Protein AF-A0A645HBT3-F1 (afdb_monomer_lite)

Radius of gyration: 22.71 Å; chains: 1; bounding box: 51×39×69 Å

Foldseek 3Di:
DDDPDPDVVNVVVVVVVLVVLLVVLLVVLVVLCVVCLLPALVVSLVVQLVVCVVVPDDNVSSNVNSVVDDGDPVSNLVSLLVLLVVLLVVQVVPDDDPVSLVSSLVSVVVVVDDSVSSVVSVVVVVVVVD

Sequence (130 aa):
MRKRGIEEKDLKSLHFKETKELEKAKTLLSSLERRYSKYKYLEKKQHIYSNLVSHGFTSEIASSVSSLIKADSKQESNVLAKDFAKAYTRLSSKYDGRELYDKVIKSLLQKGYKYQEIKKKIEEKVNETN

Structure (mmCIF, N/CA/C/O backbone):
data_AF-A0A645HBT3-F1
#
_entry.id   AF-A0A645HBT3-F1
#
loop_
_atom_site.group_PDB
_atom_site.id
_atom_site.type_symbol
_atom_site.label_atom_id
_atom_site.label_alt_id
_atom_site.label_comp_id
_atom_site.label_asym_id
_atom_site.label_entity_id
_atom_site.label_seq_id
_atom_site.pdbx_PDB_ins_code
_atom_site.Cartn_x
_atom_site.Cartn_y
_atom_site.Cartn_z
_atom_site.occupancy
_atom_site.B_iso_or_equiv
_atom_site.auth_seq_id
_atom_site.auth_comp_id
_atom_site.auth_asym_id
_atom_site.auth_atom_id
_atom_site.pdbx_PDB_model_num
ATOM 1 N N . MET A 1 1 ? 28.242 -28.534 -41.576 1.00 47.12 1 MET A N 1
ATOM 2 C CA . MET A 1 1 ? 28.073 -27.752 -40.332 1.00 47.12 1 MET A CA 1
ATOM 3 C C . MET A 1 1 ? 28.415 -26.290 -40.601 1.00 47.12 1 MET A C 1
ATOM 5 O O . MET A 1 1 ? 29.584 -25.967 -40.743 1.00 47.12 1 MET A O 1
ATOM 9 N N . ARG A 1 2 ? 27.416 -25.412 -40.743 1.00 44.00 2 ARG A N 1
ATOM 10 C CA . ARG A 1 2 ? 27.607 -23.953 -40.812 1.00 44.00 2 ARG A CA 1
ATOM 11 C C . ARG A 1 2 ? 26.613 -23.327 -39.841 1.00 44.00 2 ARG A C 1
ATOM 13 O O . ARG A 1 2 ? 25.414 -23.315 -40.106 1.00 44.00 2 ARG A O 1
ATOM 20 N N . LYS A 1 3 ? 27.122 -22.918 -38.677 1.00 51.72 3 LYS A N 1
ATOM 21 C CA . LYS A 1 3 ? 26.393 -22.146 -37.667 1.00 51.72 3 LYS A CA 1
ATOM 22 C C . LYS A 1 3 ? 25.863 -20.893 -38.371 1.00 51.72 3 LYS A C 1
ATOM 24 O O . LYS A 1 3 ? 26.666 -20.119 -38.882 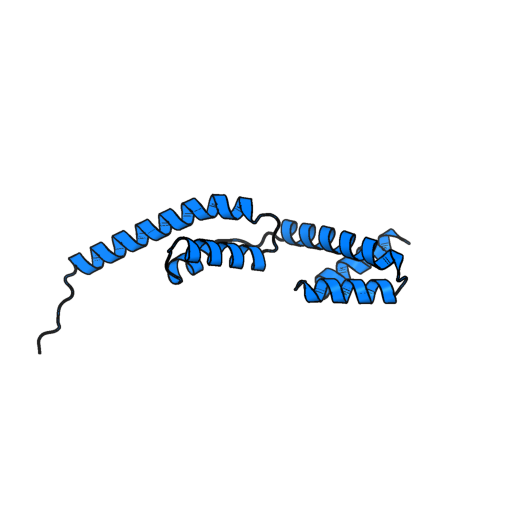1.00 51.72 3 LYS A O 1
ATOM 29 N N . ARG A 1 4 ? 24.537 -20.746 -38.487 1.00 52.22 4 ARG A N 1
ATOM 30 C CA . ARG A 1 4 ? 23.904 -19.542 -39.048 1.00 52.22 4 ARG A CA 1
ATOM 31 C C . ARG A 1 4 ? 24.253 -18.377 -38.124 1.00 52.22 4 ARG A C 1
ATOM 33 O O . ARG A 1 4 ? 23.683 -18.254 -37.045 1.00 52.22 4 ARG A O 1
ATOM 40 N N . GLY A 1 5 ? 25.275 -17.624 -38.519 1.00 55.16 5 GLY A N 1
ATOM 41 C CA . GLY A 1 5 ? 25.756 -16.451 -37.813 1.00 55.16 5 GLY A CA 1
ATOM 42 C C . GLY A 1 5 ? 24.712 -15.355 -37.899 1.00 55.16 5 GLY A C 1
ATOM 43 O O . GLY A 1 5 ? 24.502 -14.784 -38.963 1.00 55.16 5 GLY A O 1
ATOM 44 N N . ILE A 1 6 ? 24.058 -15.086 -36.775 1.00 60.44 6 ILE A N 1
ATOM 45 C CA . ILE A 1 6 ? 23.549 -13.748 -36.499 1.00 60.44 6 ILE A CA 1
ATOM 46 C C . ILE A 1 6 ? 24.796 -12.860 -36.495 1.00 60.44 6 ILE A C 1
ATOM 48 O O . ILE A 1 6 ? 25.729 -13.127 -35.733 1.00 60.44 6 ILE A O 1
ATOM 52 N N . GLU A 1 7 ? 24.875 -11.895 -37.408 1.00 64.81 7 GLU A N 1
ATOM 53 C CA . GLU A 1 7 ? 26.040 -11.024 -37.487 1.00 64.81 7 GLU A CA 1
ATOM 54 C C . GLU A 1 7 ? 26.133 -10.179 -36.207 1.00 64.81 7 GLU A C 1
ATOM 56 O O . GLU A 1 7 ? 25.129 -9.713 -35.668 1.00 64.81 7 GLU A O 1
ATOM 61 N N . GLU A 1 8 ? 27.347 -9.941 -35.709 1.00 61.72 8 GLU A N 1
ATOM 62 C CA . GLU A 1 8 ? 27.581 -9.170 -34.477 1.00 61.72 8 GLU A CA 1
ATOM 63 C C . GLU A 1 8 ? 26.972 -7.751 -34.535 1.00 61.72 8 GLU A C 1
ATOM 65 O O . GLU A 1 8 ? 26.625 -7.162 -33.508 1.00 61.72 8 GLU A O 1
ATOM 70 N N . LYS A 1 9 ? 26.773 -7.217 -35.748 1.00 61.03 9 LYS A N 1
ATOM 71 C CA . LYS A 1 9 ? 26.072 -5.951 -36.010 1.00 61.03 9 LYS A CA 1
ATOM 72 C C . LYS A 1 9 ? 24.587 -5.994 -35.620 1.00 61.03 9 LYS A C 1
ATOM 74 O O . LYS A 1 9 ? 24.072 -5.002 -35.106 1.00 61.03 9 LYS A O 1
ATOM 79 N N . ASP A 1 10 ? 23.920 -7.132 -35.809 1.00 66.88 10 ASP A N 1
ATOM 80 C CA . ASP A 1 10 ? 22.494 -7.298 -35.516 1.00 66.88 10 ASP A CA 1
ATOM 81 C C . ASP A 1 10 ? 22.280 -7.373 -34.001 1.00 66.88 10 ASP A C 1
ATOM 83 O O . ASP A 1 10 ? 21.393 -6.713 -33.459 1.00 66.88 10 ASP A O 1
ATOM 87 N N . LEU A 1 11 ? 23.178 -8.077 -33.301 1.00 62.28 11 LEU A N 1
ATOM 88 C CA . LEU A 1 11 ? 23.230 -8.124 -31.836 1.00 62.28 11 LEU A CA 1
ATOM 89 C C . LEU A 1 11 ? 23.459 -6.731 -31.228 1.00 62.28 11 LEU A C 1
ATOM 91 O O . LEU A 1 11 ? 22.751 -6.338 -30.301 1.00 62.28 11 LEU A O 1
ATOM 95 N N . LYS A 1 12 ? 24.398 -5.946 -31.777 1.00 67.50 12 LYS A N 1
ATOM 96 C CA . LYS A 1 12 ? 24.655 -4.566 -31.326 1.00 67.50 12 LYS A CA 1
ATOM 97 C C . LYS A 1 12 ? 23.457 -3.642 -31.565 1.00 67.50 12 LYS A C 1
ATOM 99 O O . LYS A 1 12 ? 23.144 -2.824 -30.703 1.00 67.50 12 LYS A O 1
ATOM 104 N N . SER A 1 13 ? 22.765 -3.786 -32.696 1.00 65.94 13 SER A N 1
ATOM 105 C CA . SER A 1 13 ? 21.581 -2.980 -33.026 1.00 65.94 13 SER A CA 1
ATOM 106 C C . SER A 1 13 ? 20.397 -3.279 -32.097 1.00 65.94 13 SER A C 1
ATOM 108 O O . SER A 1 13 ? 19.757 -2.358 -31.584 1.00 65.94 13 SER A O 1
ATOM 110 N N . LEU A 1 14 ? 20.155 -4.561 -31.802 1.00 68.75 14 LEU A N 1
ATOM 111 C CA . LEU A 1 14 ? 19.145 -5.000 -30.835 1.00 68.75 14 LEU A CA 1
ATOM 112 C C . LEU A 1 14 ? 19.423 -4.440 -29.434 1.00 68.75 14 LEU A C 1
ATOM 114 O O . LEU A 1 14 ? 18.541 -3.828 -28.834 1.00 68.75 14 LEU A O 1
ATOM 118 N N . HIS A 1 15 ? 20.660 -4.561 -28.952 1.00 70.38 15 HIS A N 1
ATOM 119 C CA . HIS A 1 15 ? 21.035 -4.080 -27.621 1.00 70.38 15 HIS A CA 1
ATOM 120 C C . HIS A 1 15 ? 20.966 -2.545 -27.506 1.00 70.38 15 HIS A C 1
ATOM 122 O O . HIS A 1 15 ? 20.514 -1.986 -26.504 1.00 70.38 15 HIS A O 1
ATOM 128 N N . PHE A 1 16 ? 21.346 -1.826 -28.565 1.00 69.69 16 PHE A N 1
ATOM 129 C CA . PHE A 1 16 ? 21.194 -0.371 -28.639 1.00 69.69 16 PHE A CA 1
ATOM 130 C C . PHE A 1 16 ? 19.724 0.081 -28.630 1.00 69.69 16 PHE A C 1
ATOM 132 O O . PHE A 1 16 ? 19.386 1.130 -28.076 1.00 69.69 16 PHE A O 1
ATOM 139 N N . LYS A 1 17 ? 18.822 -0.699 -29.233 1.00 79.19 17 LYS A N 1
ATOM 140 C CA . LYS A 1 17 ? 17.383 -0.423 -29.192 1.00 79.19 17 LYS A CA 1
ATOM 141 C C . LYS A 1 17 ? 16.807 -0.662 -27.793 1.00 79.19 17 LYS A C 1
ATOM 143 O O . LYS A 1 17 ? 16.102 0.205 -27.280 1.00 79.19 17 LYS A O 1
ATOM 148 N N . GLU A 1 18 ? 17.153 -1.784 -27.169 1.00 75.06 18 GLU A N 1
ATOM 149 C CA . GLU A 1 18 ? 16.704 -2.161 -25.823 1.00 75.06 18 GLU A CA 1
ATOM 150 C C . GLU A 1 18 ? 17.134 -1.129 -24.766 1.00 75.06 18 GLU A C 1
ATOM 152 O O . GLU A 1 18 ? 16.321 -0.657 -23.971 1.00 75.06 18 GLU A O 1
ATOM 157 N N . THR A 1 19 ? 18.392 -0.683 -24.819 1.00 79.69 19 THR A N 1
ATOM 158 C CA . THR A 1 19 ? 18.905 0.374 -23.929 1.00 79.69 19 THR A CA 1
ATOM 159 C C . THR A 1 19 ? 18.142 1.693 -24.085 1.00 79.69 19 THR A C 1
ATOM 161 O O . THR A 1 19 ? 17.802 2.327 -23.086 1.00 79.69 19 THR A O 1
ATOM 164 N N . LYS A 1 20 ? 17.784 2.095 -25.311 1.00 87.00 20 LYS A N 1
ATOM 165 C CA . LYS A 1 20 ? 16.950 3.288 -25.541 1.00 87.00 20 LYS A CA 1
ATOM 166 C C . LYS A 1 20 ? 15.529 3.143 -25.001 1.00 87.00 20 LYS A C 1
ATOM 168 O O . LYS A 1 20 ? 14.975 4.119 -24.493 1.00 87.00 20 LYS A O 1
ATOM 173 N N . GLU A 1 21 ? 14.913 1.974 -25.141 1.00 87.94 21 GLU A N 1
ATOM 174 C CA . GLU A 1 21 ? 13.568 1.716 -24.612 1.00 87.94 21 GLU A CA 1
ATOM 175 C C . GLU A 1 21 ? 13.558 1.726 -23.080 1.00 87.94 21 GLU A C 1
ATOM 177 O O . GLU A 1 21 ? 12.664 2.327 -22.481 1.00 87.94 21 GLU A O 1
ATOM 182 N N . LEU A 1 22 ? 14.596 1.173 -22.448 1.00 89.25 22 LEU A N 1
ATOM 183 C CA . LEU A 1 22 ? 14.770 1.226 -21.000 1.00 89.25 22 LEU A CA 1
ATOM 184 C C . LEU A 1 22 ? 14.896 2.667 -20.486 1.00 89.25 22 LEU A C 1
ATOM 186 O O . LEU A 1 22 ? 14.225 3.033 -19.521 1.00 89.25 22 LEU A O 1
ATOM 190 N N . GLU A 1 23 ? 15.712 3.503 -21.131 1.00 89.69 23 GLU A N 1
ATOM 191 C CA . GLU A 1 23 ? 15.852 4.910 -20.739 1.00 89.69 23 GLU A CA 1
ATOM 192 C C . GLU A 1 23 ? 14.529 5.676 -20.888 1.00 89.69 23 GLU A C 1
ATOM 194 O O . GLU A 1 23 ? 14.132 6.403 -19.979 1.00 89.69 23 GLU A O 1
ATOM 199 N N . LYS A 1 24 ? 13.770 5.446 -21.968 1.00 91.81 24 LYS A N 1
ATOM 200 C CA . LYS A 1 24 ? 12.420 6.022 -22.127 1.00 91.81 24 LYS A CA 1
ATOM 201 C C . LYS A 1 24 ? 11.449 5.565 -21.034 1.00 91.81 24 LYS A C 1
ATOM 203 O O . LYS A 1 24 ? 10.655 6.359 -20.537 1.00 91.81 24 LYS A O 1
ATOM 208 N N . ALA A 1 25 ? 11.497 4.297 -20.639 1.00 91.75 25 ALA A N 1
ATOM 209 C CA . ALA A 1 25 ? 10.661 3.799 -19.552 1.00 91.75 25 ALA A CA 1
ATOM 210 C C . ALA A 1 25 ? 11.052 4.427 -18.198 1.00 91.75 25 ALA A C 1
ATOM 212 O O . ALA A 1 25 ? 10.177 4.767 -17.398 1.00 91.75 25 ALA A O 1
ATOM 213 N N . LYS A 1 26 ? 12.350 4.657 -17.953 1.00 91.50 26 LYS A N 1
ATOM 214 C CA . LYS A 1 26 ? 12.840 5.364 -16.756 1.00 91.50 26 LYS A CA 1
ATOM 215 C C . LYS A 1 26 ? 12.420 6.833 -16.721 1.00 91.50 26 LYS A C 1
ATOM 217 O O . LYS A 1 26 ? 12.075 7.328 -15.650 1.00 91.50 26 LYS A O 1
ATOM 222 N N . THR A 1 27 ? 12.405 7.541 -17.851 1.00 92.12 27 THR A N 1
ATOM 223 C CA . THR A 1 27 ? 11.915 8.930 -17.855 1.00 92.12 27 THR A CA 1
ATOM 224 C C . THR A 1 27 ? 10.431 8.988 -17.494 1.00 92.12 27 THR A C 1
ATOM 226 O O . THR A 1 27 ? 10.035 9.807 -16.661 1.00 92.12 27 THR A O 1
ATOM 229 N N . LEU A 1 28 ? 9.621 8.059 -18.016 1.00 91.62 28 LEU A N 1
ATOM 230 C CA . LEU A 1 28 ? 8.207 7.929 -17.652 1.00 91.62 28 LEU A CA 1
ATOM 231 C C . LEU A 1 28 ? 8.004 7.570 -16.178 1.00 91.62 28 LEU A C 1
ATOM 233 O O . LEU A 1 28 ? 7.082 8.111 -15.560 1.00 91.62 28 LEU A O 1
ATOM 237 N N . LEU A 1 29 ? 8.865 6.723 -15.600 1.00 92.00 29 LEU A N 1
ATOM 238 C CA . LEU A 1 29 ? 8.782 6.308 -14.197 1.00 92.00 29 LEU A CA 1
ATOM 239 C C . LEU A 1 29 ? 8.619 7.510 -13.260 1.00 92.00 29 LEU A C 1
ATOM 241 O O . LEU A 1 29 ? 7.709 7.496 -12.438 1.00 92.00 29 LEU A O 1
ATOM 245 N N . SER A 1 30 ? 9.407 8.574 -13.436 1.00 89.12 30 SER A N 1
ATOM 246 C CA . SER A 1 30 ? 9.332 9.785 -12.600 1.00 89.12 30 SER A CA 1
ATOM 247 C C . SER A 1 30 ? 7.913 10.379 -12.511 1.00 89.12 30 SER A C 1
ATOM 249 O O . SER A 1 30 ? 7.417 10.719 -11.433 1.00 89.12 30 SER A O 1
ATOM 251 N N . SER A 1 31 ? 7.208 10.440 -13.643 1.00 91.19 31 SER A N 1
ATOM 252 C CA . SER A 1 31 ? 5.836 10.945 -13.722 1.00 91.19 31 SER A CA 1
ATOM 253 C C . SER A 1 31 ? 4.823 9.981 -13.096 1.00 91.19 31 SER A C 1
ATOM 255 O O . SER A 1 31 ? 3.880 10.405 -12.417 1.00 91.19 31 SER A O 1
ATOM 257 N N . LEU A 1 32 ? 5.037 8.675 -13.278 1.00 90.75 32 LEU A N 1
ATOM 258 C CA . LEU A 1 32 ? 4.173 7.633 -12.740 1.00 90.75 32 LEU A CA 1
ATOM 259 C C . LEU A 1 32 ? 4.334 7.499 -11.224 1.00 90.75 32 LEU A C 1
ATOM 261 O O . LEU A 1 32 ? 3.342 7.316 -10.523 1.00 90.75 32 LEU A O 1
ATOM 265 N N . GLU A 1 33 ? 5.543 7.668 -10.691 1.00 88.88 33 GLU A N 1
ATOM 266 C CA 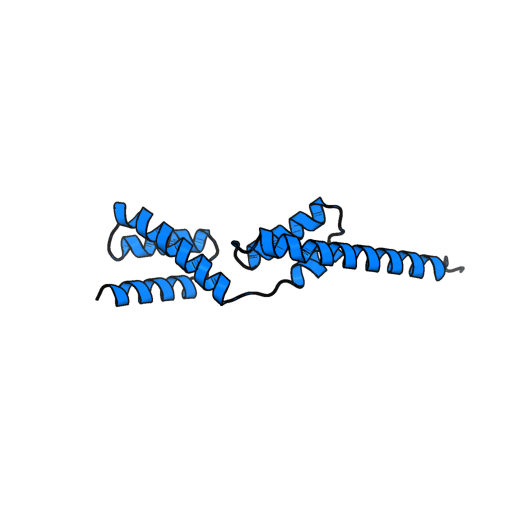. GLU A 1 33 ? 5.781 7.669 -9.250 1.00 88.88 33 GLU A CA 1
ATOM 267 C C . GLU A 1 33 ? 5.009 8.778 -8.546 1.00 88.88 33 GLU A C 1
ATOM 269 O O . GLU A 1 33 ? 4.407 8.540 -7.497 1.00 88.88 33 GLU A O 1
ATOM 274 N N . ARG A 1 34 ? 4.963 9.971 -9.149 1.00 88.50 34 ARG A N 1
ATOM 275 C CA . ARG A 1 34 ? 4.152 11.077 -8.640 1.00 88.50 34 ARG A CA 1
ATOM 276 C C . ARG A 1 34 ? 2.661 10.762 -8.736 1.00 88.50 34 ARG A C 1
ATOM 278 O O . ARG A 1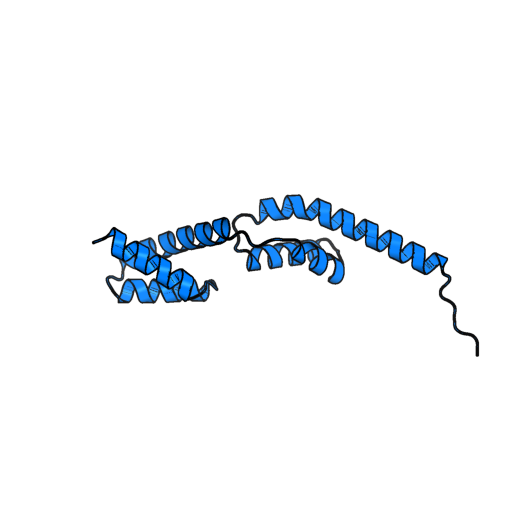 34 ? 1.933 10.968 -7.762 1.00 88.50 34 ARG A O 1
ATOM 285 N N . ARG A 1 35 ? 2.204 10.239 -9.879 1.00 89.88 35 ARG A N 1
ATOM 286 C CA . ARG A 1 35 ? 0.796 9.871 -10.118 1.00 89.88 35 ARG A CA 1
ATOM 287 C C . ARG A 1 35 ? 0.292 8.846 -9.102 1.00 89.88 35 ARG A C 1
ATOM 289 O O . ARG A 1 35 ? -0.804 9.002 -8.569 1.00 89.88 35 ARG A O 1
ATOM 296 N N . TYR A 1 36 ? 1.102 7.832 -8.812 1.00 89.31 36 TYR A N 1
ATOM 297 C CA . TYR A 1 36 ? 0.742 6.725 -7.929 1.00 89.31 36 TYR A CA 1
ATOM 298 C C . TYR A 1 36 ? 1.286 6.875 -6.497 1.00 89.31 36 TYR A C 1
ATOM 300 O O . TYR A 1 36 ? 1.270 5.921 -5.729 1.00 89.31 36 TYR A O 1
ATOM 308 N N . SER A 1 37 ? 1.706 8.079 -6.098 1.00 85.31 37 SER A N 1
ATOM 309 C CA . SER A 1 37 ? 2.263 8.383 -4.763 1.00 85.31 37 SER A CA 1
ATOM 310 C C . SER A 1 37 ? 1.319 8.115 -3.583 1.00 85.31 37 SER A C 1
ATOM 312 O O . SER A 1 37 ? 1.757 8.047 -2.438 1.00 85.31 37 SER A O 1
ATOM 314 N N . LYS A 1 38 ? 0.013 7.996 -3.845 1.00 83.56 38 LYS A N 1
ATOM 315 C CA . LYS A 1 38 ? -1.015 7.724 -2.828 1.00 83.56 38 LYS A CA 1
ATOM 316 C C . LYS A 1 38 ? -1.257 6.233 -2.587 1.00 83.56 38 LYS A C 1
ATOM 318 O O . LYS A 1 38 ? -1.954 5.899 -1.633 1.00 83.56 38 LYS A O 1
ATOM 323 N N . TYR A 1 39 ? -0.764 5.373 -3.473 1.00 85.25 39 TYR A N 1
ATOM 324 C CA . TYR A 1 39 ? -0.967 3.931 -3.394 1.00 85.25 39 TYR A CA 1
ATOM 325 C C . TYR A 1 39 ? 0.086 3.298 -2.493 1.00 85.25 39 TYR A C 1
ATOM 327 O O . TYR A 1 39 ? 1.169 3.851 -2.309 1.00 85.25 39 TYR A O 1
ATOM 335 N N . LYS A 1 40 ? -0.223 2.117 -1.955 1.00 85.00 40 LYS A N 1
ATOM 336 C CA . LYS A 1 40 ? 0.768 1.328 -1.215 1.00 85.00 40 LYS A CA 1
ATOM 337 C C . LYS A 1 40 ? 1.891 0.885 -2.143 1.00 85.00 40 LYS A C 1
ATOM 339 O O . LYS A 1 40 ? 1.678 0.756 -3.345 1.00 85.00 40 LYS A O 1
ATOM 344 N N . TYR A 1 41 ? 3.048 0.552 -1.597 1.00 87.44 41 TYR A N 1
ATOM 345 C CA . TYR A 1 41 ? 4.238 0.147 -2.335 1.00 87.44 41 TYR A CA 1
ATOM 346 C C . TYR A 1 41 ? 3.948 -0.945 -3.375 1.00 87.44 41 TYR A C 1
ATOM 348 O O . TYR A 1 41 ? 4.287 -0.795 -4.550 1.00 87.44 41 TYR A O 1
ATOM 356 N N . LEU A 1 42 ? 3.269 -2.021 -2.962 1.00 86.75 42 LEU A N 1
ATOM 357 C CA . LEU A 1 42 ? 2.941 -3.136 -3.854 1.00 86.75 42 LEU A CA 1
ATOM 358 C C . LEU A 1 42 ? 1.960 -2.732 -4.961 1.00 86.75 42 LEU A C 1
ATOM 360 O O . LEU A 1 42 ? 2.146 -3.121 -6.111 1.00 86.75 42 LEU A O 1
ATOM 364 N N . GLU A 1 43 ? 0.943 -1.936 -4.634 1.00 88.38 43 GLU A N 1
ATOM 365 C CA . GLU A 1 43 ? -0.029 -1.435 -5.612 1.00 88.38 43 GLU A CA 1
ATOM 366 C C . GLU A 1 43 ? 0.624 -0.442 -6.574 1.00 88.38 43 GLU A C 1
ATOM 368 O O . GLU A 1 43 ? 0.443 -0.543 -7.781 1.00 88.38 43 GLU A O 1
ATOM 373 N N . LYS A 1 44 ? 1.446 0.478 -6.062 1.00 90.81 44 LYS A N 1
ATOM 374 C CA . LYS A 1 44 ? 2.240 1.429 -6.843 1.00 90.81 44 LYS A CA 1
ATOM 375 C C . LYS A 1 44 ? 3.124 0.683 -7.843 1.00 90.81 44 LYS A C 1
ATOM 377 O O . LYS A 1 44 ? 3.114 1.021 -9.025 1.00 90.81 44 LYS A O 1
ATOM 382 N N . LYS A 1 45 ? 3.835 -0.361 -7.399 1.00 92.38 45 LYS A N 1
ATOM 383 C CA . LYS A 1 45 ? 4.664 -1.208 -8.269 1.00 92.38 45 LYS A CA 1
ATOM 384 C C . LYS A 1 45 ? 3.839 -1.875 -9.371 1.00 92.38 45 LYS A C 1
ATOM 386 O O . LYS A 1 45 ? 4.222 -1.806 -10.538 1.00 92.38 45 LYS A O 1
ATOM 391 N N . GLN A 1 46 ? 2.691 -2.457 -9.022 1.00 93.06 46 GLN A N 1
ATOM 392 C CA . GLN A 1 46 ? 1.790 -3.100 -9.985 1.00 93.06 46 GLN A CA 1
ATOM 393 C C . GLN A 1 46 ? 1.184 -2.109 -10.987 1.00 93.06 46 GLN A C 1
ATOM 395 O O . GLN A 1 46 ? 1.179 -2.375 -12.188 1.00 93.06 46 GLN A O 1
ATOM 400 N N . HIS A 1 47 ? 0.720 -0.947 -10.525 1.00 93.75 47 HIS A N 1
ATOM 401 C CA . HIS A 1 47 ? 0.169 0.094 -11.389 1.00 93.75 47 HIS A CA 1
ATOM 402 C C . HIS A 1 47 ? 1.213 0.637 -12.359 1.00 93.75 47 HIS A C 1
ATOM 404 O O . HIS A 1 47 ? 0.903 0.841 -13.530 1.00 93.75 47 HIS A O 1
ATOM 410 N N . ILE A 1 48 ? 2.453 0.833 -11.905 1.00 93.75 48 ILE A N 1
ATOM 411 C CA . ILE A 1 48 ? 3.549 1.272 -12.773 1.00 93.75 48 ILE A CA 1
ATOM 412 C C . ILE A 1 48 ? 3.882 0.199 -13.809 1.00 93.75 48 ILE A C 1
ATOM 414 O O . ILE A 1 48 ? 3.975 0.522 -14.989 1.00 93.75 48 ILE A O 1
ATOM 418 N N . TYR A 1 49 ? 3.980 -1.070 -13.402 1.00 96.06 49 TYR A N 1
ATOM 419 C CA . TYR A 1 49 ? 4.180 -2.186 -14.328 1.00 96.06 49 TYR A CA 1
ATOM 420 C C . TYR A 1 49 ? 3.089 -2.233 -15.411 1.00 96.06 49 TYR A C 1
ATOM 422 O O . TYR A 1 49 ? 3.390 -2.197 -16.602 1.00 96.06 49 TYR A O 1
ATOM 430 N N . SER A 1 50 ? 1.817 -2.245 -15.003 1.00 94.94 50 SER A N 1
ATOM 431 C CA . SER A 1 50 ? 0.669 -2.295 -15.919 1.00 94.94 50 SER A CA 1
ATOM 432 C C . SER A 1 50 ? 0.623 -1.079 -16.851 1.00 94.94 50 SER A C 1
ATOM 434 O O . SER A 1 50 ? 0.324 -1.203 -18.043 1.00 94.94 50 SER A O 1
ATOM 436 N N . ASN A 1 51 ? 0.978 0.103 -16.341 1.00 95.94 51 ASN A N 1
ATOM 437 C CA . ASN A 1 51 ? 1.055 1.309 -17.152 1.00 95.94 51 ASN A CA 1
ATOM 438 C C . ASN A 1 51 ? 2.159 1.219 -18.218 1.00 95.94 51 ASN A C 1
ATOM 440 O O . ASN A 1 51 ? 1.911 1.573 -19.363 1.00 95.94 51 ASN A O 1
ATOM 444 N N . LEU A 1 52 ? 3.340 0.693 -17.888 1.00 94.38 52 LEU A N 1
ATOM 445 C CA . LEU A 1 52 ? 4.415 0.506 -18.867 1.00 94.38 52 LEU A CA 1
ATOM 446 C C . LEU A 1 52 ? 4.025 -0.524 -19.940 1.00 94.38 52 LEU A C 1
ATOM 448 O O . LEU A 1 52 ? 4.169 -0.257 -21.130 1.00 94.38 52 LEU A O 1
ATOM 452 N N . VAL A 1 53 ? 3.439 -1.658 -19.551 1.00 95.12 53 VAL A N 1
ATOM 453 C CA . VAL A 1 53 ? 2.973 -2.666 -20.521 1.00 95.12 53 VAL A CA 1
ATOM 454 C C . VAL A 1 53 ? 1.913 -2.084 -21.463 1.00 95.12 53 VAL A C 1
ATOM 456 O O . VAL A 1 53 ? 2.005 -2.255 -22.675 1.00 95.12 53 VAL A O 1
ATOM 459 N N . SER A 1 54 ? 0.945 -1.324 -20.939 1.00 93.44 54 SER A N 1
ATOM 460 C CA . SER A 1 54 ? -0.076 -0.662 -21.774 1.00 93.44 54 SER A CA 1
ATOM 461 C C . SER A 1 54 ? 0.480 0.429 -22.698 1.00 93.44 54 SER A C 1
ATOM 463 O O . SER A 1 54 ? -0.144 0.726 -23.712 1.00 93.44 54 SER A O 1
ATOM 465 N N . HIS A 1 55 ? 1.659 0.986 -22.404 1.00 91.56 55 HIS A N 1
ATOM 466 C CA . HIS A 1 55 ? 2.379 1.906 -23.298 1.00 91.56 55 HIS A CA 1
ATOM 467 C C . HIS A 1 55 ? 3.274 1.183 -24.321 1.00 91.56 55 HIS A C 1
ATOM 469 O O . HIS A 1 55 ? 4.003 1.838 -25.064 1.00 91.56 55 HIS A O 1
ATOM 475 N N . GLY A 1 56 ? 3.217 -0.151 -24.382 1.00 90.38 56 GLY A N 1
ATOM 476 C CA . GLY A 1 56 ? 3.922 -0.959 -25.377 1.00 90.38 56 GLY A CA 1
ATOM 477 C C . GLY A 1 56 ? 5.343 -1.365 -24.987 1.00 90.38 56 GLY A C 1
ATOM 478 O O . GLY A 1 56 ? 6.064 -1.891 -25.830 1.00 90.38 56 GLY A O 1
ATOM 479 N N . PHE A 1 57 ? 5.762 -1.151 -23.734 1.00 93.31 57 PHE A N 1
ATOM 480 C CA . PHE A 1 57 ? 7.037 -1.684 -23.250 1.00 93.31 57 PHE A CA 1
ATOM 481 C C . PHE A 1 57 ? 6.937 -3.197 -23.022 1.00 93.31 57 PHE A C 1
ATO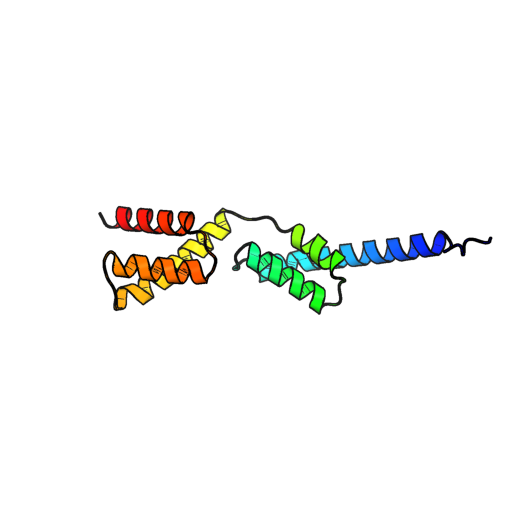M 483 O O . PHE A 1 57 ? 5.930 -3.698 -22.519 1.00 93.31 57 PHE A O 1
ATOM 490 N N . THR A 1 58 ? 8.011 -3.923 -23.335 1.00 93.69 58 THR A N 1
ATOM 491 C CA . THR A 1 58 ? 8.127 -5.362 -23.047 1.00 93.69 58 THR A CA 1
ATOM 492 C C . THR A 1 58 ? 7.982 -5.642 -21.551 1.00 93.69 58 THR A C 1
ATOM 494 O O . THR A 1 58 ? 8.374 -4.814 -20.717 1.00 93.69 58 THR A O 1
ATOM 497 N N . SER A 1 59 ? 7.506 -6.835 -21.199 1.00 92.38 59 SER A N 1
ATOM 498 C CA . SER A 1 59 ? 7.369 -7.267 -19.807 1.00 92.38 59 SER A CA 1
ATOM 499 C C . SER A 1 59 ? 8.691 -7.222 -19.031 1.00 92.38 59 SER A C 1
ATOM 501 O O . SER A 1 59 ? 8.670 -6.881 -17.847 1.00 92.38 59 SER A O 1
ATOM 503 N N . GLU A 1 60 ? 9.833 -7.491 -19.672 1.00 91.81 60 GLU A N 1
ATOM 504 C CA . GLU A 1 60 ? 11.166 -7.422 -19.060 1.00 91.81 60 GLU A CA 1
ATOM 505 C C . GLU A 1 60 ? 11.526 -5.989 -18.642 1.00 91.81 60 GLU A C 1
ATOM 507 O O . GLU A 1 60 ? 11.869 -5.745 -17.480 1.00 91.81 60 GLU A O 1
ATOM 512 N N . ILE A 1 61 ? 11.385 -5.019 -19.555 1.00 92.62 61 ILE A N 1
ATOM 513 C CA . ILE A 1 61 ? 11.625 -3.593 -19.275 1.00 92.62 61 ILE A CA 1
ATOM 514 C C . ILE A 1 61 ? 10.660 -3.091 -18.195 1.00 92.62 61 ILE A C 1
ATOM 516 O O . ILE A 1 61 ? 11.090 -2.461 -17.228 1.00 92.62 61 ILE A O 1
ATOM 520 N N . ALA A 1 62 ? 9.366 -3.410 -18.303 1.00 93.62 62 ALA A N 1
ATOM 521 C CA . ALA A 1 62 ? 8.368 -3.004 -17.314 1.00 93.62 62 ALA A CA 1
ATOM 522 C C . ALA A 1 62 ? 8.673 -3.573 -15.914 1.00 93.62 62 ALA A C 1
ATOM 524 O O . ALA A 1 62 ? 8.563 -2.866 -14.906 1.00 93.62 62 ALA A O 1
ATOM 525 N N . SER A 1 63 ? 9.101 -4.836 -15.835 1.00 93.31 63 SER A N 1
ATOM 526 C CA . SER A 1 63 ? 9.511 -5.480 -14.581 1.00 93.31 63 SER A CA 1
ATOM 527 C C . SER A 1 63 ? 10.770 -4.835 -13.994 1.00 93.31 63 SER A C 1
ATOM 529 O O . SER A 1 63 ? 10.810 -4.507 -12.803 1.00 93.31 63 SER A O 1
ATOM 531 N N . SER A 1 64 ? 11.764 -4.566 -14.842 1.00 92.44 64 SER A N 1
ATOM 532 C CA . SER A 1 64 ? 13.028 -3.934 -14.455 1.00 92.44 64 SER A CA 1
ATOM 533 C C . SER A 1 64 ? 12.796 -2.536 -13.886 1.00 92.44 64 SER A C 1
ATOM 535 O O . SER A 1 64 ? 13.255 -2.227 -12.790 1.00 92.44 64 SER A O 1
ATOM 537 N N . VAL A 1 65 ? 12.009 -1.711 -14.582 1.00 92.81 65 VAL A N 1
ATOM 538 C CA . VAL A 1 65 ? 11.719 -0.326 -14.188 1.00 92.81 65 VAL A CA 1
ATOM 539 C C . VAL A 1 65 ? 10.823 -0.262 -12.955 1.00 92.81 65 VAL A C 1
ATOM 541 O O . VAL A 1 65 ? 11.122 0.482 -12.024 1.00 92.81 65 VAL A O 1
ATOM 544 N N . SER A 1 66 ? 9.757 -1.065 -12.886 1.00 91.62 66 SER A N 1
ATOM 545 C CA . SER A 1 66 ? 8.895 -1.102 -11.693 1.00 91.62 66 SER A CA 1
ATOM 546 C C . SER A 1 66 ? 9.639 -1.601 -10.445 1.00 91.62 66 SER A C 1
ATOM 548 O O . SER A 1 66 ? 9.298 -1.226 -9.325 1.00 91.62 66 SER A O 1
ATOM 550 N N . SER A 1 67 ? 10.691 -2.407 -10.603 1.00 91.56 67 SER A N 1
ATOM 551 C CA . SER A 1 67 ? 11.524 -2.862 -9.483 1.00 91.56 67 SER A CA 1
ATOM 552 C C . SER A 1 67 ? 12.480 -1.796 -8.943 1.00 91.56 67 SER A C 1
ATOM 554 O O . SER A 1 67 ? 12.969 -1.956 -7.829 1.00 91.56 67 SER A O 1
ATOM 556 N N . LEU A 1 68 ? 12.691 -0.687 -9.663 1.00 90.88 68 LEU A N 1
ATOM 557 C CA . LEU A 1 68 ? 13.462 0.463 -9.168 1.00 90.88 68 LEU A CA 1
ATOM 558 C C . LEU A 1 68 ? 12.718 1.248 -8.079 1.00 90.88 68 LEU A C 1
ATOM 560 O O . LEU A 1 68 ? 13.337 2.019 -7.343 1.00 90.88 68 LEU A O 1
ATOM 564 N N . ILE A 1 69 ? 11.399 1.058 -7.963 1.00 89.25 69 ILE A N 1
ATOM 565 C CA . ILE A 1 69 ? 10.587 1.711 -6.938 1.00 89.25 69 ILE A CA 1
ATOM 566 C C . ILE A 1 69 ? 10.999 1.174 -5.571 1.00 89.25 69 ILE A C 1
ATOM 568 O O . ILE A 1 69 ? 11.026 -0.039 -5.332 1.00 89.25 69 ILE A O 1
ATOM 572 N N . LYS A 1 70 ? 11.251 2.096 -4.645 1.00 85.88 70 LYS A N 1
ATOM 573 C CA . LYS A 1 70 ? 11.566 1.778 -3.253 1.00 85.88 70 LYS A CA 1
ATOM 574 C C . LYS A 1 70 ? 10.319 1.859 -2.385 1.00 85.88 70 LYS A C 1
ATOM 576 O O . LYS A 1 70 ? 9.443 2.694 -2.612 1.00 85.88 70 LYS A O 1
ATOM 581 N N . ALA A 1 71 ? 10.257 0.982 -1.389 1.00 82.19 71 ALA A N 1
ATOM 582 C CA . ALA A 1 71 ? 9.269 1.092 -0.330 1.00 82.19 71 ALA A CA 1
ATOM 583 C C . ALA A 1 71 ? 9.589 2.325 0.522 1.00 82.19 71 ALA A C 1
ATOM 585 O O . ALA A 1 71 ? 10.721 2.494 0.973 1.00 82.19 71 ALA A O 1
ATOM 586 N N . ASP A 1 72 ? 8.587 3.170 0.739 1.00 84.12 72 ASP A N 1
ATOM 587 C CA . ASP A 1 72 ? 8.662 4.296 1.663 1.00 84.12 72 ASP A CA 1
ATOM 588 C C . ASP A 1 72 ? 7.814 3.950 2.889 1.00 84.12 72 ASP A C 1
ATOM 590 O O . ASP A 1 72 ? 6.586 4.036 2.872 1.00 84.12 72 ASP A O 1
ATOM 594 N N . SER A 1 73 ? 8.480 3.533 3.963 1.00 81.69 73 SER A N 1
ATOM 595 C CA . SER A 1 73 ? 7.835 3.121 5.212 1.00 81.69 73 SER A CA 1
ATOM 596 C C . SER A 1 73 ? 7.000 4.235 5.852 1.00 81.69 73 SER A C 1
ATOM 598 O O . SER A 1 73 ? 5.974 3.955 6.475 1.00 81.69 73 SER A O 1
ATOM 600 N N . LYS A 1 74 ? 7.381 5.506 5.668 1.00 84.25 74 LYS A N 1
ATOM 601 C CA . LYS A 1 74 ? 6.605 6.649 6.160 1.00 84.25 74 LYS A CA 1
ATOM 602 C C . LYS A 1 74 ? 5.328 6.812 5.344 1.00 84.25 74 LYS A C 1
ATOM 604 O O . LYS A 1 74 ? 4.260 7.045 5.911 1.00 84.25 74 LYS A O 1
ATOM 609 N N . GLN A 1 75 ? 5.417 6.671 4.025 1.00 84.00 75 GLN A N 1
ATOM 610 C CA . GLN A 1 75 ? 4.251 6.722 3.149 1.00 84.00 75 GLN A CA 1
ATOM 611 C C . GLN A 1 75 ? 3.292 5.549 3.396 1.00 84.00 75 GLN A C 1
ATOM 613 O O . GLN A 1 75 ? 2.088 5.788 3.494 1.00 84.00 75 GLN A O 1
ATOM 618 N N . GLU A 1 76 ? 3.798 4.326 3.570 1.00 85.12 76 GLU A N 1
ATOM 619 C CA . GLU A 1 76 ? 2.983 3.149 3.916 1.00 85.12 76 GLU A CA 1
ATOM 620 C C . GLU A 1 76 ? 2.213 3.370 5.222 1.00 85.12 76 GLU A C 1
ATOM 622 O O . GLU A 1 76 ? 0.992 3.212 5.266 1.00 85.12 76 GLU A O 1
ATOM 627 N N . SER A 1 77 ? 2.912 3.829 6.265 1.00 86.94 77 SER A N 1
ATOM 628 C CA . SER A 1 77 ? 2.306 4.140 7.562 1.00 86.94 77 SER A CA 1
ATOM 629 C C . SER A 1 77 ? 1.231 5.228 7.447 1.00 86.94 77 SER A C 1
ATOM 631 O O . SER A 1 77 ? 0.132 5.090 7.987 1.00 86.94 77 SER A O 1
ATOM 633 N N . ASN A 1 78 ? 1.487 6.283 6.665 1.00 89.50 78 ASN A N 1
ATOM 634 C CA . ASN A 1 78 ? 0.520 7.357 6.431 1.00 89.50 78 ASN A CA 1
ATOM 635 C C . ASN A 1 78 ? -0.734 6.880 5.684 1.00 89.50 78 ASN A C 1
ATOM 637 O O . ASN A 1 78 ? -1.844 7.332 5.981 1.00 89.50 78 ASN A O 1
ATOM 641 N N . VAL A 1 79 ? -0.574 6.003 4.690 1.00 89.81 79 VAL A N 1
ATOM 642 C CA . VAL A 1 79 ? -1.700 5.446 3.929 1.00 89.81 79 VAL A CA 1
ATOM 643 C C . VAL A 1 79 ? -2.526 4.511 4.813 1.00 89.81 79 VAL A C 1
ATOM 645 O O . VAL A 1 79 ? -3.748 4.670 4.863 1.00 89.81 79 VAL A O 1
ATOM 648 N N . LEU A 1 80 ? -1.874 3.648 5.602 1.00 92.31 80 LEU A N 1
ATOM 649 C CA . LEU A 1 80 ? -2.539 2.821 6.610 1.00 92.31 80 LEU A CA 1
ATOM 650 C C . LEU A 1 80 ? -3.306 3.676 7.622 1.00 92.31 80 LEU A C 1
ATOM 652 O O . LEU A 1 80 ? -4.473 3.402 7.881 1.00 92.31 80 LEU A O 1
ATOM 656 N N . ALA A 1 81 ? -2.702 4.738 8.160 1.00 92.50 81 ALA A N 1
ATOM 657 C CA . ALA A 1 81 ? -3.357 5.614 9.130 1.00 92.50 81 ALA A CA 1
ATOM 658 C C . ALA A 1 81 ? -4.627 6.271 8.559 1.00 92.50 81 ALA A C 1
ATOM 660 O O . ALA A 1 81 ? -5.665 6.305 9.221 1.00 92.50 81 ALA A O 1
ATOM 661 N N . LYS A 1 82 ? -4.580 6.742 7.305 1.00 93.06 82 LYS A N 1
ATOM 662 C CA . LYS A 1 82 ? -5.752 7.311 6.617 1.00 93.06 82 LYS A CA 1
ATOM 663 C C . LYS A 1 82 ? -6.848 6.276 6.395 1.00 93.06 82 LYS A C 1
ATOM 665 O O . LYS A 1 82 ? -8.027 6.574 6.584 1.00 93.06 82 LYS A O 1
ATOM 670 N N . ASP A 1 83 ? -6.473 5.077 5.967 1.00 94.12 83 ASP A N 1
ATOM 671 C CA . ASP A 1 83 ? -7.419 3.991 5.737 1.00 94.12 83 ASP A CA 1
ATOM 672 C C . ASP A 1 83 ? -8.037 3.472 7.033 1.00 94.12 83 ASP A C 1
ATOM 674 O O . ASP A 1 83 ? -9.239 3.196 7.060 1.00 94.12 83 ASP A O 1
ATOM 678 N N . PHE A 1 84 ? -7.242 3.398 8.100 1.00 96.12 84 PHE A N 1
ATOM 679 C CA . PHE A 1 84 ? -7.692 3.078 9.446 1.00 96.12 84 PHE A CA 1
ATOM 680 C C . PHE A 1 84 ? -8.723 4.097 9.922 1.00 96.12 84 PHE A C 1
ATOM 682 O O . PHE A 1 84 ? -9.829 3.700 10.270 1.00 96.12 84 PHE A O 1
ATOM 689 N N . ALA A 1 85 ? -8.417 5.398 9.857 1.00 95.12 85 ALA A N 1
ATOM 690 C CA . ALA A 1 85 ? -9.339 6.451 10.283 1.00 95.12 85 ALA A CA 1
ATOM 691 C C . ALA A 1 85 ? -10.682 6.368 9.539 1.00 95.12 85 ALA A C 1
ATOM 693 O O . ALA A 1 85 ? -11.741 6.366 10.159 1.00 95.12 85 ALA A O 1
ATOM 694 N N . LYS A 1 86 ? -10.649 6.193 8.211 1.00 95.75 86 LYS A N 1
ATOM 695 C CA . LYS A 1 86 ? -11.866 6.016 7.402 1.00 95.75 86 LYS A CA 1
ATOM 696 C C . LYS A 1 86 ? -12.666 4.778 7.802 1.00 95.75 86 LYS A C 1
ATOM 698 O O . LYS A 1 86 ? -13.891 4.842 7.885 1.00 95.75 86 LYS A O 1
ATOM 703 N N . ALA A 1 87 ? -11.992 3.642 7.992 1.00 96.00 87 ALA A N 1
ATOM 704 C CA . ALA A 1 87 ? -12.648 2.400 8.385 1.00 96.00 87 ALA A CA 1
ATOM 705 C C . ALA A 1 87 ? -13.268 2.529 9.780 1.00 96.00 87 ALA A C 1
ATOM 707 O O . ALA A 1 87 ? -14.430 2.166 9.949 1.00 96.00 87 ALA A O 1
ATOM 708 N N . TYR A 1 88 ? -12.519 3.095 10.726 1.00 95.81 88 TYR A N 1
ATOM 709 C CA . TYR A 1 88 ? -12.934 3.318 12.102 1.00 95.81 88 TYR A CA 1
ATOM 710 C C . TYR A 1 88 ? -14.160 4.226 12.168 1.00 95.81 88 TYR A C 1
ATOM 712 O O . TYR A 1 88 ? -15.199 3.767 12.617 1.00 95.81 88 TYR A O 1
ATOM 720 N N . THR A 1 89 ? -14.100 5.446 11.621 1.00 95.38 89 THR A N 1
ATOM 721 C CA . THR A 1 89 ? -15.229 6.399 11.632 1.00 95.38 89 THR A CA 1
ATOM 722 C C . THR A 1 89 ? -16.489 5.821 10.992 1.00 95.38 89 THR A C 1
ATOM 724 O O . THR A 1 89 ? -17.598 6.020 11.479 1.00 95.38 89 THR A O 1
ATOM 727 N N . ARG A 1 90 ? -16.342 5.081 9.888 1.00 96.38 90 ARG A N 1
ATOM 728 C CA . ARG A 1 90 ? -17.484 4.442 9.227 1.00 96.38 90 ARG A CA 1
ATOM 729 C C . ARG A 1 90 ? -18.103 3.352 10.104 1.00 96.38 90 ARG A C 1
ATOM 731 O O . ARG A 1 90 ? -19.324 3.242 10.156 1.00 96.38 90 ARG A O 1
ATOM 738 N N . LEU A 1 91 ? -17.282 2.515 10.735 1.00 96.31 91 LEU A N 1
ATOM 739 C CA . LEU A 1 91 ? -17.740 1.349 11.494 1.00 96.31 91 LEU A CA 1
ATOM 740 C C . LEU A 1 91 ? -18.188 1.704 12.916 1.00 96.31 91 LEU A C 1
ATOM 742 O O . LEU A 1 91 ? -19.108 1.062 13.413 1.00 96.31 91 LEU A O 1
ATOM 746 N N . SER A 1 92 ? -17.629 2.753 13.520 1.00 94.88 92 SER A N 1
ATOM 747 C CA . SER A 1 92 ? -17.989 3.228 14.862 1.00 94.88 92 SER A CA 1
ATOM 748 C C . SER A 1 92 ? -19.419 3.763 14.943 1.00 94.88 92 SER A C 1
ATOM 750 O O . SER A 1 92 ? -19.952 3.942 16.026 1.00 94.88 92 SER A O 1
ATOM 752 N N . SER A 1 93 ? -20.064 4.011 13.798 1.00 94.81 93 SER A N 1
ATOM 753 C CA . SER A 1 93 ? -21.494 4.338 13.740 1.00 94.81 93 SER A CA 1
ATOM 754 C C . SER A 1 93 ? -22.414 3.144 14.031 1.00 94.81 93 SER A C 1
ATOM 756 O O . SER A 1 93 ? -23.598 3.341 14.284 1.00 94.81 93 SER A O 1
ATOM 758 N N . LYS A 1 94 ? -21.899 1.909 13.941 1.00 96.00 94 LYS A N 1
ATOM 759 C CA . LYS A 1 94 ? -22.684 0.663 14.033 1.00 96.00 94 LYS A CA 1
ATOM 760 C C . LYS A 1 94 ? -22.156 -0.331 15.061 1.00 96.00 94 LYS A C 1
ATOM 762 O O . LYS A 1 94 ? -22.913 -1.186 15.499 1.00 96.00 94 LYS A O 1
ATOM 767 N N . TYR A 1 95 ? -20.869 -0.263 15.377 1.00 96.62 95 TYR A N 1
ATOM 768 C CA . TYR A 1 95 ? -20.175 -1.215 16.235 1.00 96.62 95 TYR A CA 1
ATOM 769 C C . TYR A 1 95 ? -19.363 -0.461 17.280 1.00 96.62 95 TYR A C 1
ATOM 771 O O . TYR A 1 95 ? -18.898 0.646 17.010 1.00 96.62 95 TYR A O 1
ATOM 779 N N . ASP A 1 96 ? -19.125 -1.101 18.421 1.00 93.12 96 ASP A N 1
ATOM 780 C CA . ASP A 1 96 ? -18.315 -0.550 19.506 1.00 93.12 96 ASP A CA 1
ATOM 781 C C . ASP A 1 96 ? -17.398 -1.621 20.127 1.00 93.12 96 ASP A C 1
ATOM 783 O O . ASP A 1 96 ? -17.507 -2.818 19.825 1.00 93.12 96 ASP A O 1
ATOM 787 N N . GLY A 1 97 ? -16.452 -1.187 20.959 1.00 92.00 97 GLY A N 1
ATOM 788 C CA . GLY A 1 97 ? -15.534 -2.036 21.708 1.00 92.00 97 GLY A CA 1
ATOM 789 C C . GLY A 1 97 ? -14.776 -3.030 20.825 1.00 92.00 97 GLY A C 1
ATOM 790 O O . GLY A 1 97 ? -14.260 -2.694 19.756 1.00 92.00 97 GLY A O 1
ATOM 791 N N . ARG A 1 98 ? -14.705 -4.292 21.269 1.00 93.00 98 ARG A N 1
ATOM 792 C CA . ARG A 1 98 ? -13.991 -5.357 20.543 1.00 93.00 98 ARG A CA 1
ATOM 793 C C . ARG A 1 98 ? -14.573 -5.607 19.150 1.00 93.00 98 ARG A C 1
ATOM 795 O O . ARG A 1 98 ? -13.802 -5.800 18.212 1.00 93.00 98 ARG A O 1
ATOM 802 N N . GLU A 1 99 ? -15.897 -5.564 18.996 1.00 95.44 99 GLU A N 1
ATOM 803 C CA . GLU A 1 99 ? -16.524 -5.837 17.701 1.00 95.44 99 GLU A CA 1
ATOM 804 C C . GLU A 1 99 ? -16.120 -4.788 16.657 1.00 95.44 99 GLU A C 1
ATOM 806 O O . GLU A 1 99 ? -15.786 -5.145 15.525 1.00 95.44 99 GLU A O 1
ATOM 811 N N . LEU A 1 100 ? -16.068 -3.505 17.035 1.00 96.00 100 LEU A N 1
ATOM 812 C CA . LEU A 1 100 ? -15.576 -2.442 16.157 1.00 96.00 100 LEU A CA 1
ATOM 813 C C . LEU A 1 100 ? -14.165 -2.748 15.642 1.00 96.00 100 LEU A C 1
ATOM 815 O O . LEU A 1 100 ? -13.922 -2.700 14.430 1.00 96.00 100 LEU A O 1
ATOM 819 N N . TYR A 1 101 ? -13.248 -3.101 16.543 1.00 95.50 101 TYR A N 1
ATOM 820 C CA . TYR A 1 101 ? -11.868 -3.412 16.180 1.00 95.50 101 TYR A CA 1
ATOM 821 C C . TYR A 1 101 ? -11.772 -4.630 15.258 1.00 95.50 101 TYR A C 1
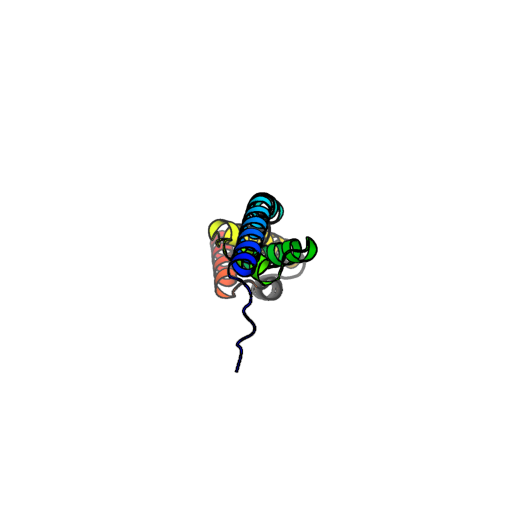ATOM 823 O O . TYR A 1 101 ? -11.074 -4.560 14.246 1.00 95.50 101 TYR A O 1
ATOM 831 N N . ASP A 1 102 ? -12.529 -5.697 15.512 1.00 96.25 102 ASP A N 1
ATOM 832 C CA . ASP A 1 102 ? -12.540 -6.889 14.656 1.00 96.25 102 ASP A CA 1
ATOM 833 C C . ASP A 1 102 ? -13.023 -6.571 13.229 1.00 96.25 102 ASP A C 1
ATOM 835 O O . ASP A 1 102 ? -12.437 -7.029 12.237 1.00 96.25 102 ASP A O 1
ATOM 839 N N . LYS A 1 103 ? -14.052 -5.721 13.085 1.00 97.19 103 LYS A N 1
ATOM 840 C CA . LYS A 1 103 ? -14.528 -5.265 11.765 1.00 97.19 103 LYS A CA 1
ATOM 841 C C . LYS A 1 103 ? -13.490 -4.391 11.059 1.00 97.19 103 LYS A C 1
ATOM 843 O O . LYS A 1 103 ? -13.312 -4.525 9.843 1.00 97.19 103 LYS A O 1
ATOM 848 N N . VAL A 1 104 ? -12.794 -3.515 11.790 1.00 96.62 104 VAL A N 1
ATOM 849 C CA . VAL A 1 104 ? -11.710 -2.681 11.242 1.00 96.62 104 VAL A CA 1
ATOM 850 C C . VAL A 1 104 ?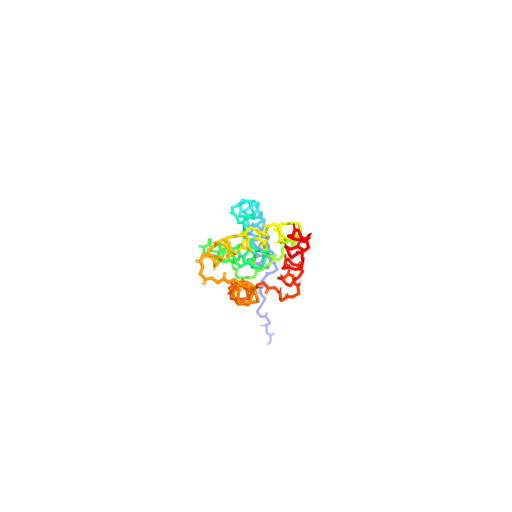 -10.549 -3.557 10.765 1.00 96.62 104 VAL A C 1
ATOM 852 O O . VAL A 1 104 ? -10.096 -3.382 9.632 1.00 96.62 104 VAL A O 1
ATOM 855 N N . ILE A 1 105 ? -10.131 -4.549 11.561 1.00 96.75 105 ILE A N 1
ATOM 856 C CA . ILE A 1 105 ? -9.094 -5.522 11.188 1.00 96.75 105 ILE A CA 1
ATOM 857 C C . ILE A 1 105 ? -9.482 -6.229 9.897 1.00 96.75 105 ILE A C 1
ATOM 859 O O . ILE A 1 105 ? -8.719 -6.204 8.933 1.00 96.75 105 ILE A O 1
ATOM 863 N N . LYS A 1 106 ? -10.690 -6.799 9.836 1.00 96.69 106 LYS A N 1
ATOM 864 C CA . LYS A 1 106 ? -11.175 -7.493 8.638 1.00 96.69 106 LYS A CA 1
ATOM 865 C C . LYS A 1 106 ? -11.152 -6.583 7.407 1.00 96.69 106 LYS A C 1
ATOM 867 O O . LYS A 1 106 ? -10.685 -7.002 6.349 1.00 96.69 106 LYS A O 1
ATOM 872 N N . SER A 1 107 ? -11.602 -5.333 7.543 1.00 96.00 107 SER A N 1
ATOM 873 C CA . SER A 1 107 ? -11.603 -4.365 6.439 1.00 96.00 107 SER A CA 1
ATOM 874 C C . SER A 1 107 ? -10.194 -4.021 5.949 1.00 96.00 107 SER A C 1
ATOM 876 O O . SER A 1 107 ? -10.023 -3.778 4.756 1.00 96.00 107 SER A O 1
ATOM 878 N N . LEU A 1 108 ? -9.201 -3.955 6.837 1.00 94.69 108 LEU A N 1
ATOM 879 C CA . LEU A 1 108 ? -7.819 -3.630 6.476 1.00 94.69 108 LEU A CA 1
ATOM 880 C C . LEU A 1 108 ? -7.058 -4.855 5.944 1.00 94.69 108 LEU A C 1
ATOM 882 O O . LEU A 1 108 ? -6.292 -4.726 4.991 1.00 94.69 108 LEU A O 1
ATOM 886 N N . LEU A 1 109 ? -7.335 -6.056 6.454 1.00 94.62 109 LEU A N 1
ATOM 887 C CA . LEU A 1 109 ? -6.808 -7.305 5.892 1.00 94.62 109 LEU A CA 1
ATOM 888 C C . LEU A 1 109 ? -7.286 -7.524 4.452 1.00 94.62 109 LEU A C 1
ATOM 890 O O . LEU A 1 109 ? -6.488 -7.878 3.591 1.00 94.62 109 LEU A O 1
ATOM 894 N N . GLN A 1 110 ? -8.559 -7.238 4.158 1.00 93.19 110 GLN A N 1
ATOM 895 C CA . GLN A 1 110 ? -9.095 -7.291 2.788 1.00 93.19 110 GLN A CA 1
ATOM 896 C C . GLN A 1 110 ? -8.419 -6.292 1.839 1.00 93.19 110 GLN A C 1
ATOM 898 O O . GLN A 1 110 ? -8.400 -6.502 0.631 1.00 93.19 110 GLN A O 1
ATOM 903 N N . LYS A 1 111 ? -7.831 -5.220 2.380 1.00 89.25 111 LYS A N 1
ATOM 904 C CA . LYS A 1 111 ? -6.996 -4.275 1.630 1.00 89.25 111 LYS A CA 1
ATOM 905 C C . LYS A 1 111 ? -5.528 -4.715 1.533 1.00 89.25 111 LYS A C 1
ATOM 907 O O . LYS A 1 111 ? -4.732 -3.995 0.939 1.00 89.25 111 LYS A O 1
ATOM 912 N N . GLY A 1 112 ? -5.146 -5.853 2.108 1.00 87.62 112 GLY A N 1
ATOM 913 C CA . GLY A 1 112 ? -3.791 -6.403 2.030 1.00 87.62 112 GLY A CA 1
ATOM 914 C C . GLY A 1 112 ? -2.788 -5.828 3.034 1.00 87.62 112 GLY A C 1
ATOM 915 O O . GLY A 1 112 ? -1.589 -6.023 2.852 1.00 87.62 112 GLY A O 1
ATOM 916 N N . TYR A 1 113 ? -3.235 -5.121 4.079 1.00 90.38 113 TYR A N 1
ATOM 917 C CA . TYR A 1 113 ? -2.339 -4.686 5.158 1.00 90.38 113 TYR A CA 1
ATOM 918 C C . TYR A 1 113 ? -1.930 -5.862 6.049 1.00 90.38 113 TYR A C 1
ATOM 920 O O . TYR A 1 113 ? -2.697 -6.809 6.243 1.00 90.38 113 TYR A O 1
ATOM 928 N N . LYS A 1 114 ? -0.733 -5.794 6.640 1.00 91.50 114 LYS A N 1
ATOM 929 C CA . LYS A 1 114 ? -0.259 -6.836 7.556 1.00 91.50 114 LYS A CA 1
ATOM 930 C C . LYS A 1 114 ? -0.974 -6.729 8.897 1.00 91.50 114 LYS A C 1
ATOM 932 O O . LYS A 1 114 ? -1.091 -5.645 9.463 1.00 91.50 114 LYS A O 1
ATOM 937 N N . TYR A 1 115 ? -1.354 -7.876 9.458 1.00 93.25 115 TYR A N 1
ATOM 938 C CA . TYR A 1 115 ? -2.022 -7.941 10.762 1.00 93.25 115 TYR A CA 1
ATOM 939 C C . TYR A 1 115 ? -1.261 -7.189 11.866 1.00 93.25 115 TYR A C 1
ATOM 941 O O . TYR A 1 115 ? -1.869 -6.436 12.616 1.00 93.25 115 TYR A O 1
ATOM 949 N N . GLN A 1 116 ? 0.067 -7.335 11.925 1.00 93.25 116 GLN A N 1
ATOM 950 C CA . GLN A 1 116 ? 0.902 -6.682 12.942 1.00 93.25 116 GLN A CA 1
ATOM 951 C C . GLN A 1 116 ? 0.834 -5.147 12.870 1.00 93.25 116 GLN A C 1
ATOM 953 O O . GLN A 1 116 ? 0.750 -4.483 13.899 1.00 93.25 116 GLN A O 1
ATOM 958 N N . GLU A 1 117 ? 0.814 -4.577 11.662 1.00 92.75 117 GLU A N 1
ATOM 959 C CA . GLU A 1 117 ? 0.721 -3.124 11.466 1.00 92.75 117 GLU A CA 1
ATOM 960 C C . GLU A 1 117 ? -0.664 -2.600 11.856 1.00 92.75 117 GLU A C 1
ATOM 962 O O . GLU A 1 117 ? -0.781 -1.561 12.505 1.00 92.75 117 GLU A O 1
ATOM 967 N N . ILE A 1 118 ? -1.715 -3.355 11.517 1.00 95.12 118 ILE A N 1
ATOM 968 C CA . ILE A 1 118 ? -3.088 -3.034 11.915 1.00 95.12 118 ILE A CA 1
ATOM 969 C C . ILE A 1 118 ? -3.225 -3.080 13.441 1.00 95.12 118 ILE A C 1
ATOM 971 O O . ILE A 1 118 ? -3.772 -2.152 14.035 1.00 95.12 118 ILE A O 1
ATOM 975 N N . LYS A 1 119 ? -2.723 -4.147 14.074 1.00 94.94 119 LYS A N 1
ATOM 976 C CA . LYS A 1 119 ? -2.806 -4.347 15.523 1.00 94.94 119 LYS A CA 1
ATOM 977 C C . LYS A 1 119 ? -2.111 -3.214 16.273 1.00 94.94 119 LYS A C 1
ATOM 979 O O . LYS A 1 119 ? -2.724 -2.621 17.154 1.00 94.94 119 LYS A O 1
ATOM 984 N N . LYS A 1 120 ? -0.899 -2.842 15.849 1.00 94.25 120 LYS A N 1
ATOM 985 C CA . LYS A 1 120 ? -0.180 -1.688 16.398 1.00 94.25 120 LYS A CA 1
ATOM 986 C C . LYS A 1 120 ? -1.020 -0.408 16.323 1.00 94.25 120 LYS A C 1
ATOM 988 O O . LYS A 1 120 ? -1.101 0.332 17.295 1.00 94.25 120 LYS A O 1
ATOM 993 N N . LYS A 1 121 ? -1.696 -0.162 15.193 1.00 94.06 121 LYS A N 1
ATOM 994 C CA . LYS A 1 121 ? -2.553 1.024 15.024 1.00 94.06 121 LYS A CA 1
ATOM 995 C C . LYS A 1 121 ? -3.772 1.021 15.953 1.00 94.06 121 LYS A C 1
ATOM 997 O O . LYS A 1 121 ? -4.195 2.081 16.407 1.00 94.06 121 LYS A O 1
ATOM 1002 N N . ILE A 1 122 ? -4.331 -0.153 16.239 1.00 94.38 122 ILE A N 1
ATOM 1003 C CA . ILE A 1 122 ? -5.427 -0.311 17.204 1.00 94.38 122 ILE A CA 1
ATOM 1004 C C . ILE A 1 122 ? -4.935 -0.042 18.625 1.00 94.38 122 ILE A C 1
ATOM 1006 O O . ILE A 1 122 ? -5.586 0.704 19.345 1.00 94.38 122 ILE A O 1
ATOM 1010 N N . GLU A 1 123 ? -3.785 -0.596 19.007 1.00 93.38 123 GLU A N 1
ATOM 1011 C CA . GLU A 1 123 ? -3.173 -0.368 20.323 1.00 93.38 123 GLU A CA 1
ATOM 1012 C C . GLU A 1 123 ? -2.867 1.121 20.548 1.00 93.38 123 GLU A C 1
ATOM 1014 O O . GLU A 1 123 ? -3.238 1.667 21.584 1.00 93.38 123 GLU A O 1
ATOM 1019 N N . GLU A 1 124 ? -2.290 1.806 19.551 1.00 92.50 124 GLU A N 1
ATOM 1020 C CA . GLU A 1 124 ? -2.108 3.267 19.569 1.00 92.50 124 GLU A CA 1
ATOM 1021 C C . GLU A 1 124 ? -3.439 3.990 19.836 1.00 92.50 124 GLU A C 1
ATOM 1023 O O . GLU A 1 124 ? -3.502 4.874 20.685 1.00 92.50 124 GLU A O 1
ATOM 1028 N N . LYS A 1 125 ? -4.526 3.573 19.171 1.00 89.88 125 LYS A N 1
ATOM 1029 C CA . LYS A 1 125 ? -5.838 4.212 19.320 1.00 89.88 125 LYS A CA 1
ATOM 1030 C C . LYS A 1 125 ? -6.484 3.978 20.688 1.00 89.88 125 LYS A C 1
ATOM 1032 O O . LYS A 1 125 ? -7.127 4.880 21.221 1.00 89.88 125 LYS A O 1
ATOM 1037 N N . VAL A 1 126 ? -6.345 2.773 21.236 1.00 88.44 126 VAL A N 1
ATOM 1038 C CA . VAL A 1 126 ? -6.850 2.434 22.575 1.00 88.44 126 VAL A CA 1
ATOM 1039 C C . VAL A 1 126 ? -6.114 3.258 23.630 1.00 88.44 126 VAL A C 1
ATOM 1041 O O . VAL A 1 126 ? -6.756 3.841 24.495 1.00 88.44 126 VAL A O 1
ATOM 1044 N N . ASN A 1 127 ? -4.791 3.390 23.503 1.00 88.50 127 ASN A N 1
ATOM 1045 C CA . ASN A 1 127 ? -3.980 4.187 24.424 1.00 88.50 127 ASN A CA 1
ATOM 1046 C C . ASN A 1 127 ? -4.272 5.695 24.344 1.00 88.50 127 ASN A C 1
ATOM 1048 O O . ASN A 1 127 ? -4.132 6.377 25.345 1.00 88.50 127 ASN A O 1
ATOM 1052 N N . GLU A 1 128 ? -4.689 6.222 23.187 1.00 83.69 128 GLU A N 1
ATOM 1053 C CA . GLU A 1 128 ? -5.142 7.620 23.048 1.00 83.69 128 GLU A CA 1
ATOM 1054 C C . GLU A 1 128 ? -6.475 7.912 23.762 1.00 83.69 128 GLU A C 1
ATOM 1056 O O . GLU A 1 128 ? -6.821 9.077 23.944 1.00 83.69 128 GLU A O 1
ATOM 1061 N N . THR A 1 129 ? -7.266 6.881 24.073 1.00 73.69 129 THR A N 1
ATOM 1062 C CA . THR A 1 129 ? -8.636 7.027 24.600 1.00 73.69 129 THR A CA 1
ATOM 1063 C C . THR A 1 129 ? -8.724 6.710 26.103 1.00 73.69 129 THR A C 1
ATOM 1065 O O . THR A 1 129 ? -9.786 6.897 26.694 1.00 73.69 129 THR A O 1
ATOM 1068 N N . ASN A 1 130 ? -7.620 6.258 26.709 1.00 56.88 130 ASN A N 1
ATOM 1069 C CA . ASN A 1 130 ? -7.459 6.028 28.150 1.00 56.88 130 ASN A CA 1
ATOM 1070 C C . ASN A 1 130 ? -6.757 7.217 28.812 1.00 56.88 130 ASN A C 1
ATOM 1072 O O . ASN A 1 130 ? -7.115 7.521 29.969 1.00 56.88 130 ASN A O 1
#

pLDDT: mean 87.17, std 11.58, range [44.0, 97.19]

Organism: NCBI:txid1076179

Secondary structure (DSSP, 8-state):
-------HHHHHHHHHHHHHHHHHHHHHHHHHHHHTTTS-HHHHHHHHHHHHHHTT--HHHHHHHHTTPPP-HHHHHHHHHHHHHHHHHHHTTT--HHHHHHHHHHHHHTTT--HHHHHHHHHHHHHTT-

InterPro domains:
  IPR036388 Winged helix-like DNA-binding domain superfamily [G3DSA:1.10.10.10] (18-76)
  IPR036388 Winged helix-like DNA-binding domain superfamily [G3DSA:1.10.10.10] (77-130)